Protein AF-H8KD84-F1 (afdb_monomer_lite)

Structure (mmCIF, N/CA/C/O backbone):
data_AF-H8KD84-F1
#
_entry.id   AF-H8KD84-F1
#
loop_
_atom_site.group_PDB
_atom_site.id
_atom_site.type_symbol
_atom_site.label_atom_id
_atom_site.label_alt_id
_atom_site.label_comp_id
_atom_site.label_asym_id
_atom_site.label_entity_id
_atom_site.label_seq_id
_atom_site.pdbx_PDB_ins_code
_atom_site.Cartn_x
_atom_site.Cartn_y
_atom_site.Cartn_z
_atom_site.occupancy
_atom_site.B_iso_or_equiv
_atom_site.auth_seq_id
_atom_site.auth_comp_id
_atom_site.auth_asym_id
_atom_site.auth_atom_id
_atom_site.pdbx_PDB_model_num
ATOM 1 N N . MET A 1 1 ? -3.090 9.994 -14.439 1.00 40.19 1 MET A N 1
ATOM 2 C CA . MET A 1 1 ? -2.134 10.244 -15.537 1.00 40.19 1 MET A CA 1
ATOM 3 C C . MET A 1 1 ? -1.588 8.904 -15.990 1.00 40.19 1 MET A C 1
ATOM 5 O O . MET A 1 1 ? -1.114 8.155 -15.148 1.00 40.19 1 MET A O 1
ATOM 9 N N . TYR A 1 2 ? -1.734 8.588 -17.273 1.00 46.72 2 TYR A N 1
ATOM 10 C CA . TYR A 1 2 ? -1.214 7.384 -17.920 1.00 46.72 2 TYR A CA 1
ATOM 11 C C . TYR A 1 2 ? -0.049 7.834 -18.808 1.00 46.72 2 TYR A C 1
ATOM 13 O O . TYR A 1 2 ? -0.251 8.701 -19.654 1.00 46.72 2 TYR A O 1
ATOM 21 N N . PHE A 1 3 ? 1.156 7.317 -18.566 1.00 54.91 3 PHE A N 1
ATOM 22 C CA . PHE A 1 3 ? 2.344 7.614 -19.369 1.00 54.91 3 PHE A CA 1
ATOM 23 C C . PHE A 1 3 ? 2.720 6.350 -20.147 1.00 54.91 3 PHE A C 1
ATOM 25 O O . PHE A 1 3 ? 3.447 5.510 -19.613 1.00 54.91 3 PHE A O 1
ATOM 32 N N . PRO A 1 4 ? 2.203 6.156 -21.371 1.00 53.34 4 PRO A N 1
ATOM 33 C CA . PRO A 1 4 ? 2.733 5.130 -22.246 1.00 53.34 4 PRO A CA 1
ATOM 34 C C . PRO A 1 4 ? 4.103 5.618 -22.714 1.00 53.34 4 PRO A C 1
ATOM 36 O O . PRO A 1 4 ? 4.211 6.521 -23.537 1.00 53.34 4 PRO A O 1
ATOM 39 N N . PHE A 1 5 ? 5.166 5.079 -22.127 1.00 67.94 5 PHE A N 1
ATOM 40 C CA . PHE A 1 5 ? 6.494 5.247 -22.697 1.00 67.94 5 PHE A CA 1
ATOM 41 C C . PHE A 1 5 ? 6.654 4.174 -23.776 1.00 67.94 5 PHE A C 1
ATOM 43 O O . PHE A 1 5 ? 6.577 2.985 -23.463 1.00 67.94 5 PHE A O 1
ATOM 50 N N . ASP A 1 6 ? 6.906 4.583 -25.022 1.00 66.62 6 ASP A N 1
ATOM 51 C CA . ASP A 1 6 ? 6.983 3.691 -26.197 1.00 66.62 6 ASP A CA 1
ATOM 52 C C . ASP A 1 6 ? 7.974 2.522 -26.034 1.00 66.62 6 ASP A C 1
ATOM 54 O O . ASP A 1 6 ? 7.849 1.484 -26.678 1.00 66.62 6 ASP A O 1
ATOM 58 N N . ASN A 1 7 ? 8.943 2.659 -25.125 1.00 77.44 7 ASN A N 1
ATOM 59 C CA . ASN A 1 7 ? 10.000 1.677 -24.887 1.00 77.44 7 ASN A CA 1
ATOM 60 C C . ASN A 1 7 ? 9.769 0.780 -23.657 1.00 77.44 7 ASN A C 1
ATOM 62 O O . ASN A 1 7 ? 10.674 0.036 -23.265 1.00 77.44 7 ASN A O 1
ATOM 66 N N . MET A 1 8 ? 8.598 0.837 -23.015 1.00 81.38 8 MET A N 1
ATOM 67 C CA . MET A 1 8 ? 8.297 -0.052 -21.892 1.00 81.38 8 MET A CA 1
ATOM 68 C C . MET A 1 8 ? 7.978 -1.473 -22.365 1.00 81.38 8 MET A C 1
ATOM 70 O O . MET A 1 8 ? 7.095 -1.705 -23.180 1.00 81.38 8 MET A O 1
ATOM 74 N N . LYS A 1 9 ? 8.687 -2.440 -21.787 1.00 85.06 9 LYS A N 1
ATOM 75 C CA . LYS A 1 9 ? 8.549 -3.885 -22.011 1.00 85.06 9 LYS A CA 1
ATOM 76 C C . LYS A 1 9 ? 8.107 -4.653 -20.760 1.00 85.06 9 LYS A C 1
ATOM 78 O O . LYS A 1 9 ? 7.862 -5.850 -20.847 1.00 85.06 9 LYS A O 1
ATOM 83 N N . ALA A 1 10 ? 8.041 -3.992 -19.604 1.00 87.19 10 ALA A N 1
ATOM 84 C CA . ALA A 1 10 ? 7.708 -4.587 -18.312 1.00 87.19 10 ALA A CA 1
ATOM 85 C C . ALA A 1 10 ? 6.615 -3.769 -17.591 1.00 87.19 10 ALA A C 1
ATOM 87 O O . ALA A 1 10 ? 6.441 -2.588 -17.882 1.00 87.19 10 ALA A O 1
ATOM 88 N N . PRO A 1 11 ? 5.868 -4.359 -16.645 1.00 86.50 11 PRO A N 1
ATOM 89 C CA . PRO A 1 11 ? 4.810 -3.651 -15.919 1.00 86.50 11 PRO A CA 1
ATOM 90 C C . PRO A 1 11 ? 5.321 -2.736 -14.796 1.00 86.50 11 PRO A C 1
ATOM 92 O O . PRO A 1 11 ? 4.580 -1.865 -14.343 1.00 86.50 11 PRO A O 1
ATOM 95 N N . LEU A 1 12 ? 6.569 -2.901 -14.350 1.00 88.00 12 LEU A N 1
ATOM 96 C CA . LEU A 1 12 ? 7.133 -2.184 -13.210 1.00 88.00 12 LEU A CA 1
ATOM 97 C C . LEU A 1 12 ? 8.534 -1.664 -13.522 1.00 88.00 12 LEU A C 1
ATOM 99 O O . LEU A 1 12 ? 9.389 -2.409 -13.999 1.00 88.00 12 LEU A O 1
ATOM 103 N N . TYR A 1 13 ? 8.779 -0.402 -13.184 1.00 87.12 13 TYR A N 1
ATOM 104 C CA . TYR A 1 13 ? 10.090 0.224 -13.292 1.00 87.12 13 TYR A CA 1
ATOM 105 C C . TYR A 1 13 ? 10.446 0.977 -12.024 1.00 87.12 13 TYR A C 1
ATOM 107 O O . TYR A 1 13 ? 9.602 1.632 -11.416 1.00 87.12 13 TYR A O 1
ATOM 115 N N . HIS A 1 14 ? 11.728 0.928 -11.677 1.00 89.06 14 HIS A N 1
ATOM 116 C CA . HIS A 1 14 ? 12.302 1.664 -10.563 1.00 89.06 14 HIS A CA 1
ATOM 117 C C . HIS A 1 14 ? 13.209 2.772 -11.093 1.00 89.06 14 HIS A C 1
ATOM 119 O O . HIS A 1 14 ? 14.198 2.514 -11.776 1.00 89.06 14 HIS A O 1
ATOM 125 N N . GLY A 1 15 ? 12.844 4.013 -10.801 1.00 86.00 15 GLY A N 1
ATOM 126 C CA . GLY A 1 15 ? 13.622 5.202 -11.097 1.00 86.00 15 GLY A CA 1
ATOM 127 C C . GLY A 1 15 ? 14.384 5.671 -9.865 1.00 86.00 15 GLY A C 1
ATOM 128 O O . GLY A 1 15 ? 13.821 5.777 -8.775 1.00 86.00 15 GLY A O 1
ATOM 129 N N . LYS A 1 16 ? 15.657 6.011 -10.056 1.00 86.12 16 LYS A N 1
ATOM 130 C CA . LYS A 1 16 ? 16.482 6.692 -9.056 1.00 86.12 16 LYS A CA 1
ATOM 131 C C . LYS A 1 16 ? 17.116 7.930 -9.667 1.00 86.12 16 LYS A C 1
ATOM 133 O O . LYS A 1 16 ? 17.435 7.948 -10.856 1.00 86.12 16 LYS A O 1
ATOM 138 N N . THR A 1 17 ? 17.328 8.947 -8.841 1.00 83.69 17 THR A N 1
ATOM 139 C CA . THR A 1 17 ? 18.073 10.140 -9.249 1.00 83.69 17 THR A CA 1
ATOM 140 C C . THR A 1 17 ? 19.558 9.794 -9.375 1.00 83.69 17 THR A C 1
ATOM 142 O O . THR A 1 17 ? 20.158 9.275 -8.436 1.00 83.69 17 THR A O 1
ATOM 145 N N . ILE A 1 18 ? 20.154 10.071 -10.539 1.00 80.75 18 ILE A 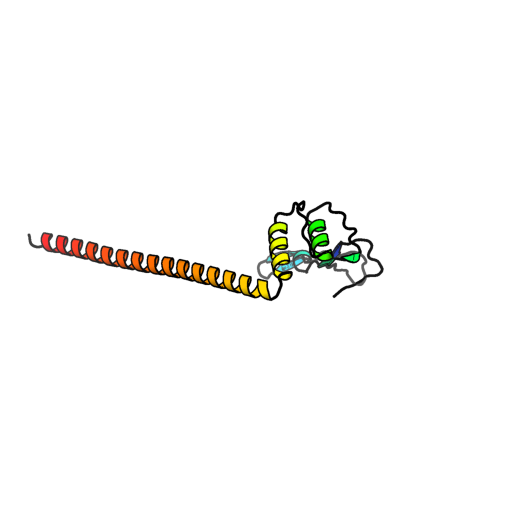N 1
ATOM 146 C CA . ILE A 1 18 ? 21.577 9.834 -10.814 1.00 80.75 18 ILE A CA 1
ATOM 147 C C . ILE A 1 18 ? 22.235 11.166 -11.161 1.00 80.75 18 ILE A C 1
ATOM 149 O O . ILE A 1 18 ? 21.806 11.842 -12.093 1.00 80.75 18 ILE A O 1
ATOM 153 N N . PHE A 1 19 ? 23.311 11.504 -10.455 1.00 79.06 19 PHE A N 1
ATOM 154 C CA . PHE A 1 19 ? 24.111 12.692 -10.735 1.00 79.06 19 PHE A CA 1
ATOM 155 C C . PHE A 1 19 ? 25.308 12.346 -11.619 1.00 79.06 19 PHE A C 1
ATOM 157 O O . PHE A 1 19 ? 25.997 11.349 -11.387 1.00 79.06 19 PHE A O 1
ATOM 164 N N . ARG A 1 20 ? 25.561 13.179 -12.629 1.00 80.06 20 ARG A N 1
ATOM 165 C CA . ARG A 1 20 ? 26.716 13.085 -13.529 1.00 80.06 20 ARG A CA 1
ATOM 166 C C . ARG A 1 20 ? 27.335 14.469 -13.680 1.00 80.06 20 ARG A C 1
ATOM 168 O O . ARG A 1 20 ? 26.610 15.458 -13.747 1.00 80.06 20 ARG A O 1
ATOM 175 N N . GLU A 1 21 ? 28.659 14.521 -13.723 1.00 79.25 21 GLU A N 1
ATOM 176 C CA . GLU A 1 21 ? 29.389 15.721 -14.134 1.00 79.25 21 GLU A CA 1
ATOM 177 C C . GLU A 1 21 ? 29.173 15.929 -15.642 1.00 79.25 21 GLU A C 1
ATOM 179 O O . GLU A 1 21 ? 29.119 14.949 -16.384 1.00 79.25 21 GLU A O 1
ATOM 184 N N . VAL A 1 22 ? 29.026 17.176 -16.097 1.00 79.69 22 VAL A N 1
ATOM 185 C CA . VAL A 1 22 ? 28.630 17.499 -17.486 1.00 79.69 22 VAL A CA 1
ATOM 186 C C . VAL A 1 22 ? 29.543 16.824 -18.520 1.00 79.69 22 VAL A C 1
ATOM 188 O O . VAL A 1 22 ? 29.055 16.278 -19.508 1.00 79.69 22 VAL A O 1
ATOM 191 N N . ASP A 1 23 ? 30.844 16.756 -18.233 1.00 77.31 23 ASP A N 1
ATOM 192 C CA . ASP A 1 23 ? 31.858 16.232 -19.153 1.00 77.31 23 ASP A CA 1
ATOM 193 C C . ASP A 1 23 ? 32.251 14.765 -18.888 1.00 77.31 23 ASP A C 1
ATOM 195 O O . ASP A 1 23 ? 33.107 14.209 -19.582 1.00 77.31 23 ASP A O 1
ATOM 199 N N . LYS A 1 24 ? 31.633 14.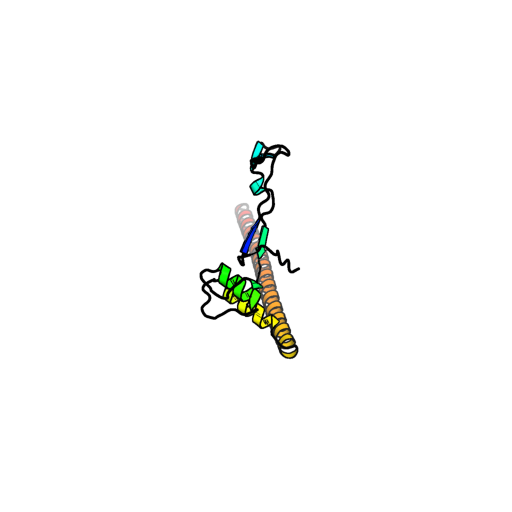088 -17.905 1.00 73.94 24 LYS A N 1
ATOM 200 C CA . LYS A 1 24 ? 31.917 12.675 -17.592 1.00 73.94 24 LYS A CA 1
ATOM 201 C C . LYS A 1 24 ? 30.670 11.803 -17.675 1.00 73.94 24 LYS A C 1
ATOM 203 O O . LYS A 1 24 ? 29.625 12.073 -17.097 1.00 73.94 24 LYS A O 1
ATOM 208 N N . LYS A 1 25 ? 30.819 10.641 -18.317 1.00 73.75 25 LYS A N 1
ATOM 209 C CA . LYS A 1 25 ? 29.733 9.654 -18.460 1.00 73.75 25 LYS A CA 1
ATOM 210 C C . LYS A 1 25 ? 29.423 8.861 -17.178 1.00 73.75 25 LYS A C 1
ATOM 212 O O . LYS A 1 25 ? 28.364 8.236 -17.098 1.00 73.75 25 LYS A O 1
ATOM 217 N N . HIS A 1 26 ? 30.316 8.863 -16.187 1.00 75.94 26 HIS A N 1
ATOM 218 C CA . HIS A 1 26 ? 30.187 8.025 -14.992 1.00 75.94 26 HIS A CA 1
ATOM 219 C C . HIS A 1 26 ? 29.345 8.701 -13.891 1.00 75.94 26 HIS A C 1
ATOM 221 O O . HIS A 1 26 ? 29.579 9.871 -13.589 1.00 75.94 26 HIS A O 1
ATOM 227 N N . PRO A 1 27 ? 28.388 7.982 -13.269 1.00 77.94 27 PRO A N 1
ATOM 228 C CA . PRO A 1 27 ? 27.657 8.463 -12.100 1.00 77.94 27 PRO A CA 1
ATOM 229 C C . PRO A 1 27 ? 28.585 8.832 -10.944 1.00 77.94 27 PRO A C 1
ATOM 231 O O . PRO A 1 27 ? 29.494 8.069 -10.616 1.00 77.94 27 PRO A O 1
ATOM 234 N N . MET A 1 28 ? 28.315 9.955 -10.284 1.00 71.81 28 MET A N 1
ATOM 235 C CA . MET A 1 28 ? 29.026 10.349 -9.070 1.00 71.81 28 MET A CA 1
ATOM 236 C C . MET A 1 28 ? 28.200 10.043 -7.825 1.00 71.81 28 MET A C 1
ATOM 238 O O . MET A 1 28 ? 26.984 10.244 -7.789 1.00 71.81 28 MET A O 1
ATOM 242 N N . LYS A 1 29 ? 28.889 9.571 -6.783 1.00 71.25 29 LYS A N 1
ATOM 243 C CA . LYS A 1 29 ? 28.336 9.496 -5.434 1.00 71.25 29 LYS A CA 1
ATOM 244 C C . LYS A 1 29 ? 28.623 10.814 -4.744 1.00 71.25 29 LYS A C 1
ATOM 246 O O . LYS A 1 29 ? 29.776 11.215 -4.626 1.00 71.25 29 LYS A O 1
ATOM 251 N N . PHE A 1 30 ? 27.566 11.462 -4.299 1.00 72.62 30 PHE A N 1
ATOM 252 C CA . PHE A 1 30 ? 27.665 12.649 -3.482 1.00 72.62 30 PHE A CA 1
ATOM 253 C C . PHE A 1 30 ? 27.142 12.314 -2.086 1.00 72.62 30 PHE A C 1
ATOM 255 O O . PHE A 1 30 ? 26.173 11.556 -1.951 1.00 72.62 30 PHE A O 1
ATOM 262 N N . SER A 1 31 ? 27.714 12.953 -1.070 1.00 74.81 31 SER A N 1
ATOM 263 C CA . SER A 1 31 ? 27.216 12.884 0.301 1.00 74.81 31 SER A CA 1
ATOM 264 C C . SER A 1 31 ? 26.999 14.302 0.846 1.00 74.81 31 SER A C 1
ATOM 266 O O . SER A 1 31 ? 27.796 15.202 0.591 1.00 74.81 31 SER A O 1
ATOM 268 N N . LEU A 1 32 ? 25.897 14.509 1.563 1.00 71.56 32 LEU A N 1
ATOM 269 C CA . LEU A 1 32 ? 25.550 15.743 2.266 1.00 71.56 32 LEU A CA 1
ATOM 270 C C . LEU A 1 32 ? 25.970 15.640 3.729 1.00 71.56 32 LEU A C 1
ATOM 272 O O . LEU A 1 32 ? 25.663 14.651 4.389 1.00 71.56 32 LEU A O 1
ATOM 276 N N . GLY A 1 33 ? 26.618 16.681 4.244 1.00 74.69 33 GLY A N 1
ATOM 277 C CA . GLY A 1 33 ? 26.864 16.857 5.672 1.00 74.69 33 GLY A CA 1
ATOM 278 C C . GLY A 1 33 ? 25.870 17.846 6.280 1.00 74.69 33 GLY A C 1
ATOM 279 O O . GLY A 1 33 ? 25.689 18.930 5.733 1.00 74.69 33 GLY A O 1
ATOM 280 N N . ASP A 1 34 ? 25.245 17.503 7.406 1.00 75.69 34 ASP A N 1
ATOM 281 C CA . ASP A 1 34 ? 24.536 18.484 8.245 1.00 75.69 34 ASP A CA 1
ATOM 282 C C . ASP A 1 34 ? 25.530 19.239 9.158 1.00 75.69 34 ASP A C 1
ATOM 284 O O . ASP A 1 34 ? 26.615 18.737 9.457 1.00 75.69 34 ASP A O 1
ATOM 288 N N . MET A 1 35 ? 25.141 20.409 9.679 1.00 71.38 35 MET A N 1
ATOM 289 C CA . MET A 1 35 ? 25.906 21.236 10.629 1.00 71.38 35 MET A CA 1
ATOM 290 C C . MET A 1 35 ? 26.310 20.484 11.911 1.00 71.38 35 MET A C 1
ATOM 292 O O . MET A 1 35 ? 27.201 20.918 12.634 1.00 71.38 35 MET A O 1
ATOM 296 N N . ARG A 1 36 ? 25.667 19.343 12.199 1.00 75.56 36 ARG A N 1
ATOM 297 C CA . ARG A 1 36 ? 25.982 18.436 13.317 1.00 75.56 36 ARG A CA 1
ATOM 298 C C . ARG A 1 36 ? 26.948 17.299 12.949 1.00 75.56 36 ARG A C 1
ATOM 300 O O . ARG A 1 36 ? 27.115 16.375 13.740 1.00 75.56 36 ARG A O 1
ATOM 307 N N . GLY A 1 37 ? 27.533 17.315 11.749 1.00 76.44 37 GLY A N 1
ATOM 308 C CA . GLY A 1 37 ? 28.527 16.334 11.298 1.00 76.44 37 GLY A CA 1
ATOM 309 C C . GLY A 1 37 ? 27.963 14.984 10.836 1.00 76.44 37 GLY A C 1
ATOM 310 O O . GLY A 1 37 ? 28.726 14.039 10.654 1.00 76.44 37 GLY A O 1
ATOM 311 N N . LYS A 1 38 ? 26.643 14.856 10.637 1.00 76.44 38 LYS A N 1
ATOM 312 C CA . LYS A 1 38 ? 26.053 13.647 10.037 1.00 76.44 38 LYS A CA 1
ATOM 313 C C . LYS A 1 38 ? 26.217 13.673 8.526 1.00 76.44 38 LYS A C 1
ATOM 315 O O . LYS A 1 38 ? 25.809 14.644 7.896 1.00 76.44 38 LYS A O 1
ATOM 320 N N . ILE A 1 39 ? 26.757 12.589 7.976 1.00 75.88 39 ILE A N 1
ATOM 321 C CA . ILE A 1 39 ? 26.924 12.389 6.538 1.00 75.88 39 ILE A CA 1
ATOM 322 C C . ILE A 1 39 ? 25.775 11.516 6.030 1.00 75.88 39 ILE A C 1
ATOM 324 O O . ILE A 1 39 ? 25.530 10.431 6.556 1.00 75.88 39 ILE A O 1
ATOM 328 N N . PHE A 1 40 ? 25.084 11.991 5.002 1.00 74.38 40 PHE A N 1
ATOM 329 C CA . PHE A 1 40 ? 24.032 11.277 4.295 1.00 74.38 40 PHE A CA 1
ATOM 330 C C . PHE A 1 40 ? 24.443 11.112 2.845 1.00 74.38 40 PHE A C 1
ATOM 332 O O . PHE A 1 40 ? 24.745 12.094 2.174 1.00 74.38 40 PHE A O 1
ATOM 339 N N . ASP A 1 41 ? 24.395 9.898 2.320 1.00 73.62 41 ASP A N 1
ATOM 340 C CA . ASP A 1 41 ? 24.509 9.735 0.878 1.00 73.62 41 ASP A CA 1
ATOM 341 C C . ASP A 1 41 ? 23.277 10.325 0.188 1.00 73.62 41 ASP A C 1
ATOM 343 O O . ASP A 1 41 ? 22.143 10.091 0.608 1.00 73.62 41 ASP A O 1
ATOM 347 N N . LEU A 1 42 ? 23.478 11.091 -0.886 1.00 69.69 42 LEU A N 1
ATOM 348 C CA . LEU A 1 42 ? 22.387 11.822 -1.540 1.00 69.69 42 LEU A CA 1
ATOM 349 C C . LEU A 1 42 ? 21.312 10.899 -2.134 1.00 69.69 42 LEU A C 1
ATOM 351 O O . LEU A 1 42 ? 20.164 11.321 -2.258 1.00 69.69 42 LEU A O 1
ATOM 355 N N . TYR A 1 43 ? 21.617 9.626 -2.409 1.00 67.81 43 TYR A N 1
ATOM 356 C CA . TYR A 1 43 ? 20.591 8.654 -2.807 1.00 67.81 43 TYR A CA 1
ATOM 357 C C . TYR A 1 43 ? 19.551 8.382 -1.703 1.00 67.81 43 TYR A C 1
ATOM 359 O O . TYR A 1 43 ? 18.448 7.961 -2.025 1.00 67.81 43 TYR A O 1
ATOM 367 N N . ASN A 1 44 ? 19.866 8.651 -0.430 1.00 70.19 44 ASN A N 1
ATOM 368 C CA . ASN A 1 44 ? 18.914 8.566 0.686 1.00 70.19 44 ASN A CA 1
ATOM 369 C C . ASN A 1 44 ? 18.085 9.845 0.874 1.00 70.19 44 ASN A C 1
ATOM 371 O O . ASN A 1 44 ? 17.137 9.851 1.655 1.00 70.19 44 ASN A O 1
ATOM 375 N N . VAL A 1 45 ? 18.474 10.941 0.219 1.00 78.00 45 VAL A N 1
ATOM 376 C CA . VAL A 1 45 ? 17.821 12.251 0.355 1.00 78.00 45 VAL A CA 1
ATOM 377 C C . VAL A 1 45 ? 16.859 12.500 -0.803 1.00 78.00 45 VAL A C 1
ATOM 379 O O . VAL A 1 45 ? 15.792 13.078 -0.608 1.00 78.00 45 VAL A O 1
ATOM 382 N N . PHE A 1 46 ? 17.214 12.058 -2.009 1.00 81.88 46 PHE A N 1
ATOM 383 C CA . PHE A 1 46 ? 16.355 12.217 -3.176 1.00 81.88 46 PHE A CA 1
ATOM 384 C C . PHE A 1 46 ? 15.287 11.127 -3.275 1.00 81.88 46 PHE A C 1
ATOM 386 O O . PHE A 1 46 ? 15.528 9.984 -2.890 1.00 81.88 46 PHE A O 1
ATOM 393 N N . PRO A 1 47 ? 14.111 11.458 -3.836 1.00 85.19 47 PRO A N 1
ATOM 394 C CA . PRO A 1 47 ? 13.043 10.491 -4.023 1.00 85.19 47 PRO A CA 1
ATOM 395 C C . PRO A 1 47 ? 13.454 9.371 -4.987 1.00 85.19 47 PRO A C 1
ATOM 397 O O . PRO A 1 47 ? 14.127 9.598 -5.999 1.00 85.19 47 PRO A O 1
ATOM 400 N N . GLU A 1 48 ? 12.973 8.168 -4.684 1.00 87.38 48 GLU A N 1
ATOM 401 C CA . GLU A 1 48 ? 12.919 7.047 -5.615 1.00 87.38 48 GLU A CA 1
ATOM 402 C C . GLU A 1 48 ? 11.503 6.938 -6.186 1.00 87.38 48 GLU A C 1
ATOM 404 O O . GLU A 1 48 ? 10.512 7.153 -5.485 1.00 87.38 48 GLU A O 1
ATOM 409 N N . TYR A 1 49 ? 11.406 6.606 -7.469 1.00 86.50 49 TYR A N 1
ATOM 410 C CA . TYR A 1 49 ? 10.142 6.558 -8.193 1.00 86.50 49 TYR A CA 1
ATOM 411 C C . TYR A 1 49 ? 9.833 5.129 -8.611 1.00 86.50 49 TYR A C 1
ATOM 413 O O . TYR A 1 49 ? 10.702 4.424 -9.116 1.00 86.50 49 TYR A O 1
ATOM 421 N N . VAL A 1 50 ? 8.579 4.716 -8.469 1.00 86.50 50 VAL A N 1
ATOM 422 C CA . VAL A 1 50 ? 8.082 3.474 -9.063 1.00 86.50 50 VAL A CA 1
ATOM 423 C C . VAL A 1 50 ? 7.083 3.845 -10.147 1.00 86.50 50 VAL A C 1
ATOM 425 O O . VAL A 1 50 ? 6.088 4.516 -9.876 1.00 86.50 50 VAL A O 1
ATOM 428 N N . VAL A 1 51 ? 7.361 3.432 -11.381 1.00 86.38 51 VAL A N 1
ATOM 429 C CA . VAL A 1 51 ? 6.464 3.634 -12.522 1.00 86.38 51 VAL A CA 1
ATOM 430 C C . VAL A 1 51 ? 5.766 2.314 -12.806 1.00 86.38 51 VAL A C 1
ATOM 432 O O . VAL A 1 51 ? 6.419 1.301 -13.062 1.00 86.38 51 VAL A O 1
ATOM 435 N N . ILE A 1 52 ? 4.436 2.337 -12.760 1.00 86.62 52 ILE A N 1
ATOM 436 C CA . ILE A 1 52 ? 3.591 1.166 -12.985 1.00 86.62 52 ILE A CA 1
ATOM 437 C C . ILE A 1 52 ? 2.873 1.325 -14.323 1.00 86.62 52 ILE A C 1
ATOM 439 O O . ILE A 1 52 ? 2.118 2.277 -14.520 1.00 86.62 52 ILE A O 1
ATOM 443 N N . SER A 1 53 ? 3.075 0.363 -15.221 1.00 87.50 53 SER A N 1
ATOM 444 C CA . SER A 1 53 ? 2.310 0.224 -16.458 1.00 87.50 53 SER A CA 1
ATOM 445 C C . SER A 1 53 ? 1.335 -0.940 -16.332 1.00 87.50 53 SER A C 1
ATOM 447 O O . SER A 1 53 ? 1.658 -2.096 -16.601 1.00 87.50 53 SER A O 1
ATOM 449 N N . VAL A 1 54 ? 0.113 -0.611 -15.920 1.00 84.94 54 VAL A N 1
ATOM 450 C CA . VAL A 1 54 ? -0.981 -1.575 -15.736 1.00 84.94 54 VAL A CA 1
ATOM 451 C C . VAL A 1 54 ? -1.294 -2.366 -17.020 1.00 84.94 54 VAL A C 1
ATOM 453 O O . VAL A 1 54 ? -1.475 -3.578 -16.921 1.00 84.94 54 VAL A O 1
ATOM 456 N N . PRO A 1 55 ? -1.309 -1.770 -18.233 1.00 87.38 55 PRO A N 1
ATOM 457 C CA . PRO A 1 55 ? -1.600 -2.530 -19.453 1.00 87.38 55 PRO A CA 1
ATOM 458 C C . PRO A 1 55 ? -0.546 -3.580 -19.817 1.00 87.38 55 PRO A C 1
ATOM 460 O O . PRO A 1 55 ? -0.881 -4.559 -20.475 1.00 87.38 55 PRO A O 1
ATOM 463 N N . LEU A 1 56 ? 0.709 -3.404 -19.388 1.00 87.94 56 LEU A N 1
ATOM 464 C CA . LEU A 1 56 ? 1.786 -4.373 -19.634 1.00 87.94 56 LEU A CA 1
ATOM 465 C C . LEU A 1 56 ? 1.778 -5.543 -18.642 1.00 87.94 56 LEU A C 1
ATOM 467 O O . LEU A 1 56 ? 2.541 -6.494 -18.806 1.00 87.94 56 LEU A O 1
ATOM 471 N N . PHE A 1 57 ? 0.933 -5.491 -17.611 1.00 90.62 57 PHE A N 1
ATOM 472 C CA . PHE A 1 57 ? 0.762 -6.600 -16.684 1.00 90.62 57 PHE A CA 1
ATOM 473 C C . PHE A 1 57 ? -0.066 -7.711 -17.340 1.00 90.62 57 PHE A C 1
ATOM 475 O O . PHE A 1 57 ? -1.194 -7.487 -17.787 1.00 90.62 57 PHE A O 1
ATOM 482 N N . ASN A 1 58 ? 0.491 -8.919 -17.382 1.00 91.44 58 ASN A N 1
ATOM 483 C CA . ASN A 1 58 ? -0.051 -10.074 -18.102 1.00 91.44 58 ASN A CA 1
ATOM 484 C C . ASN A 1 58 ? -0.912 -11.008 -17.232 1.00 91.44 58 ASN A C 1
ATOM 486 O O . ASN A 1 58 ? -1.133 -12.154 -17.612 1.00 91.44 58 ASN A O 1
ATOM 490 N N . ASP A 1 59 ? -1.371 -10.539 -16.070 1.00 93.00 59 ASP A N 1
ATOM 491 C CA . ASP A 1 59 ? -2.240 -11.280 -15.143 1.00 93.00 59 ASP A CA 1
ATOM 492 C C . ASP A 1 59 ? -1.618 -12.547 -14.525 1.00 93.00 59 ASP A C 1
ATOM 494 O O . ASP A 1 59 ? -2.319 -13.349 -13.903 1.00 93.00 59 ASP A O 1
ATOM 498 N N . VAL A 1 60 ? -0.295 -12.711 -14.635 1.00 91.88 60 VAL A N 1
ATOM 499 C CA . VAL A 1 60 ? 0.457 -13.776 -13.963 1.00 91.88 60 VAL A CA 1
ATOM 500 C C . VAL A 1 60 ? 0.885 -13.290 -12.581 1.00 91.88 60 VAL A C 1
ATOM 502 O O . VAL A 1 60 ? 1.615 -12.312 -12.473 1.00 91.88 60 VAL A O 1
ATOM 505 N N . ILE A 1 61 ? 0.458 -13.997 -11.533 1.00 91.06 61 ILE A N 1
ATOM 506 C CA . ILE A 1 61 ? 0.736 -13.641 -10.136 1.00 91.06 61 ILE A CA 1
ATOM 507 C C . ILE A 1 61 ? 1.820 -14.561 -9.583 1.00 91.06 61 ILE A C 1
ATOM 509 O O . ILE A 1 61 ? 1.616 -15.774 -9.496 1.00 91.06 61 ILE A O 1
ATOM 513 N N . ARG A 1 62 ? 2.974 -13.996 -9.224 1.00 90.31 62 ARG A N 1
ATOM 514 C CA . ARG A 1 62 ? 4.116 -14.741 -8.669 1.00 90.31 62 ARG A CA 1
ATOM 515 C C . ARG A 1 62 ? 4.428 -14.320 -7.244 1.00 90.31 62 ARG A C 1
ATOM 517 O O . ARG A 1 62 ? 4.784 -15.169 -6.428 1.00 90.31 62 ARG A O 1
ATOM 524 N N . ASP A 1 63 ? 4.276 -13.036 -6.954 1.00 90.00 63 ASP A N 1
ATOM 525 C CA . ASP A 1 63 ? 4.546 -12.449 -5.649 1.00 90.00 63 ASP A CA 1
ATOM 526 C C . ASP A 1 63 ? 3.431 -11.491 -5.197 1.00 90.00 63 ASP A C 1
ATOM 528 O O . ASP A 1 63 ? 2.419 -11.301 -5.874 1.00 90.00 63 ASP A O 1
ATOM 532 N N . GLU A 1 64 ? 3.604 -10.896 -4.013 1.00 90.44 64 GLU A N 1
ATOM 533 C CA . GLU A 1 64 ? 2.635 -9.941 -3.467 1.00 90.44 64 GLU A CA 1
ATOM 534 C C . GLU A 1 64 ? 2.503 -8.671 -4.318 1.00 90.44 64 GLU A C 1
ATOM 536 O O . GLU A 1 64 ? 1.446 -8.043 -4.317 1.00 90.44 64 GLU A O 1
ATOM 541 N N . LEU A 1 65 ? 3.552 -8.260 -5.034 1.00 89.31 65 LEU A N 1
ATOM 542 C CA . LEU A 1 65 ? 3.508 -7.057 -5.857 1.00 89.31 65 LEU A CA 1
ATOM 543 C C . LEU A 1 65 ? 2.636 -7.274 -7.095 1.00 89.31 65 LEU A C 1
ATOM 545 O O . LEU A 1 65 ? 1.854 -6.390 -7.450 1.00 89.31 65 LEU A O 1
ATOM 549 N N . ASP A 1 66 ? 2.696 -8.464 -7.692 1.00 90.94 66 ASP A N 1
ATOM 550 C CA . ASP A 1 66 ? 1.795 -8.859 -8.775 1.00 90.94 66 ASP A CA 1
ATOM 551 C C . ASP A 1 66 ? 0.327 -8.888 -8.322 1.00 90.94 66 ASP A C 1
ATOM 553 O O . ASP A 1 66 ? -0.565 -8.518 -9.088 1.00 90.94 66 ASP A O 1
ATOM 557 N N . GLU A 1 67 ? 0.051 -9.267 -7.067 1.00 92.88 67 GLU A N 1
ATOM 558 C CA . GLU A 1 67 ? -1.303 -9.176 -6.501 1.00 92.88 67 GLU A CA 1
ATOM 559 C C . GLU A 1 67 ? -1.794 -7.722 -6.497 1.00 92.88 67 GLU A C 1
ATOM 561 O O . GLU A 1 67 ? -2.920 -7.447 -6.913 1.00 92.88 67 GLU A O 1
ATOM 566 N N . TRP A 1 68 ? -0.947 -6.764 -6.100 1.00 91.25 68 TRP A N 1
ATOM 567 C CA . TRP A 1 68 ? -1.287 -5.338 -6.170 1.00 91.25 68 TRP A CA 1
ATOM 568 C C . TRP A 1 68 ? -1.526 -4.866 -7.606 1.00 91.25 68 TRP A C 1
ATOM 570 O O . TRP A 1 68 ? -2.489 -4.135 -7.845 1.00 91.25 68 TRP A O 1
ATOM 580 N N . LEU A 1 69 ? -0.701 -5.295 -8.566 1.00 91.44 69 LEU A N 1
ATOM 581 C CA . LEU A 1 69 ? -0.900 -4.974 -9.984 1.00 91.44 69 LEU A CA 1
ATOM 582 C C . LEU A 1 69 ? -2.232 -5.524 -10.505 1.00 91.44 69 LEU A C 1
ATOM 584 O O . LEU A 1 69 ? -2.962 -4.804 -11.192 1.00 91.44 69 LEU A O 1
ATOM 588 N N . TYR A 1 70 ? -2.591 -6.751 -10.118 1.00 93.62 70 TYR A N 1
ATOM 589 C CA . TYR A 1 70 ? -3.882 -7.347 -10.450 1.00 93.62 70 TYR A CA 1
ATOM 590 C C . TYR A 1 70 ? -5.041 -6.519 -9.889 1.00 93.62 70 TYR A C 1
ATOM 592 O O . TYR A 1 70 ? -5.976 -6.198 -10.625 1.00 93.62 70 TYR A O 1
ATOM 600 N N . VAL A 1 71 ? -4.973 -6.115 -8.614 1.00 92.88 71 VAL A N 1
ATOM 601 C CA . VAL A 1 71 ? -6.014 -5.269 -8.009 1.00 92.88 71 VAL A CA 1
ATOM 602 C C . VAL A 1 71 ? -6.154 -3.951 -8.758 1.00 92.88 71 VAL A C 1
ATOM 604 O O . VAL A 1 71 ? -7.273 -3.526 -9.029 1.00 92.88 71 VAL A O 1
ATOM 607 N N . VAL A 1 72 ? -5.044 -3.290 -9.091 1.00 90.81 72 VAL A N 1
ATOM 608 C CA . VAL A 1 72 ? -5.085 -2.007 -9.807 1.00 90.81 72 VAL A CA 1
ATOM 609 C C . VAL A 1 72 ? -5.706 -2.177 -11.196 1.00 90.81 72 VAL A C 1
ATOM 611 O O . VAL A 1 72 ? -6.464 -1.311 -11.628 1.00 90.81 72 VAL A O 1
ATOM 614 N N . LYS A 1 73 ? -5.428 -3.292 -11.880 1.00 91.88 73 LYS A N 1
ATOM 615 C CA . LYS A 1 73 ? -5.967 -3.577 -13.215 1.00 91.88 73 LYS A CA 1
ATOM 616 C C . LYS A 1 73 ? -7.455 -3.923 -13.200 1.00 91.88 73 LYS A C 1
ATOM 618 O O . LYS A 1 73 ? -8.207 -3.397 -14.014 1.00 91.88 73 LYS A O 1
ATOM 623 N N . HIS A 1 74 ? -7.879 -4.787 -12.280 1.00 93.00 74 HIS A N 1
ATOM 624 C CA . HIS A 1 74 ? -9.215 -5.400 -12.302 1.00 93.00 74 HIS A CA 1
ATOM 625 C C . HIS A 1 74 ? -10.173 -4.845 -11.249 1.00 93.00 74 HIS A C 1
ATOM 627 O O . HIS A 1 74 ? -11.363 -5.147 -11.270 1.00 93.00 74 HIS A O 1
ATOM 633 N N . SER A 1 75 ? -9.682 -4.026 -10.314 1.00 91.31 75 SER A N 1
ATOM 634 C CA . SER A 1 75 ? -10.450 -3.566 -9.148 1.00 91.31 75 SER A CA 1
ATOM 635 C C . SER A 1 75 ? -11.088 -4.730 -8.373 1.00 91.31 75 SER A C 1
ATOM 637 O O . SER A 1 75 ? -12.233 -4.658 -7.910 1.00 91.31 75 SER A O 1
ATOM 639 N N . GLU A 1 76 ? -10.347 -5.830 -8.248 1.00 92.50 76 GLU A N 1
ATOM 640 C CA . GLU A 1 76 ? -10.784 -7.082 -7.634 1.00 92.50 76 GLU A CA 1
ATOM 641 C C . GLU A 1 76 ? -9.637 -7.718 -6.844 1.00 92.50 76 GLU A C 1
ATOM 643 O O . GLU A 1 76 ? -8.481 -7.664 -7.253 1.00 92.50 76 GLU A O 1
ATOM 648 N N . VAL A 1 77 ? -9.978 -8.349 -5.719 1.00 93.12 77 VAL A N 1
ATOM 649 C CA . VAL A 1 77 ? -9.072 -9.186 -4.929 1.00 93.12 77 VAL A CA 1
ATOM 650 C C . VAL A 1 77 ? -9.537 -10.633 -5.042 1.00 93.12 77 VAL A C 1
ATOM 652 O O . VAL A 1 77 ? -10.671 -10.935 -4.664 1.00 93.12 77 VAL A O 1
ATOM 655 N N . LYS A 1 78 ? -8.671 -11.536 -5.515 1.00 91.69 78 LYS A N 1
ATOM 656 C CA . LYS A 1 78 ? -9.000 -12.966 -5.544 1.00 91.69 78 LYS A CA 1
ATOM 657 C C . LYS A 1 78 ? -8.847 -13.601 -4.159 1.00 91.69 78 LYS A C 1
ATOM 659 O O . LYS A 1 78 ? -8.134 -13.099 -3.291 1.00 91.69 78 LYS A O 1
ATOM 664 N N . LYS A 1 79 ? -9.530 -14.729 -3.943 1.00 86.69 79 LYS A N 1
ATOM 665 C CA . LYS A 1 79 ? -9.548 -15.441 -2.649 1.00 86.69 79 LYS A CA 1
ATOM 666 C C . LYS A 1 79 ? -8.212 -16.100 -2.294 1.00 86.69 79 LYS A C 1
ATOM 668 O O . LYS A 1 79 ? -7.955 -16.336 -1.119 1.00 86.69 79 LYS A O 1
ATOM 673 N N . ASP A 1 80 ? -7.409 -16.418 -3.301 1.00 88.94 80 ASP A N 1
ATOM 674 C CA . ASP A 1 80 ? -6.120 -17.107 -3.224 1.00 88.94 80 ASP A CA 1
ATOM 675 C C . ASP A 1 80 ? -4.926 -16.160 -3.023 1.00 88.94 80 ASP A C 1
ATOM 677 O O . ASP A 1 80 ? -3.794 -16.630 -2.904 1.00 88.94 80 ASP A O 1
ATOM 681 N N . PHE A 1 81 ? -5.167 -14.847 -2.937 1.00 92.75 81 PHE A N 1
ATOM 682 C CA . PHE A 1 81 ? -4.118 -13.870 -2.654 1.00 92.75 81 PHE A CA 1
ATOM 683 C C . PHE A 1 81 ? -3.513 -14.112 -1.271 1.00 92.75 81 PHE A C 1
ATOM 685 O O . PHE A 1 81 ? -4.220 -14.278 -0.270 1.00 92.75 81 PHE A O 1
ATOM 692 N N . LYS A 1 82 ? -2.184 -14.130 -1.224 1.00 87.44 82 LYS A N 1
ATOM 693 C CA . LYS A 1 82 ? -1.386 -14.449 -0.042 1.00 87.44 82 LYS A CA 1
ATOM 694 C C . LYS A 1 82 ? -1.101 -13.215 0.799 1.00 87.44 82 LYS A C 1
ATOM 696 O O . LYS A 1 82 ? -0.939 -13.358 2.012 1.00 87.44 82 LYS A O 1
ATOM 701 N N . SER A 1 83 ? -1.060 -12.021 0.198 1.00 87.88 83 SER A N 1
ATOM 702 C CA . SER A 1 83 ? -0.681 -10.818 0.932 1.00 87.88 83 SER A CA 1
ATOM 703 C C . SER A 1 83 ? -1.685 -10.523 2.061 1.00 87.88 83 SER A C 1
ATOM 705 O O . SER A 1 83 ? -2.902 -10.442 1.830 1.00 87.88 83 SER A O 1
ATOM 707 N N . PRO A 1 84 ? -1.219 -10.302 3.306 1.00 87.62 84 PRO A N 1
ATOM 708 C CA . PRO A 1 84 ? -2.097 -10.103 4.464 1.00 87.62 84 PRO A CA 1
ATOM 709 C C . PRO A 1 84 ? -2.971 -8.846 4.334 1.00 87.62 84 PRO A C 1
ATOM 711 O O . PRO A 1 84 ? -4.026 -8.735 4.969 1.00 87.62 84 PRO A O 1
ATOM 714 N N . TYR A 1 85 ? -2.562 -7.903 3.485 1.00 88.56 85 TYR A N 1
ATOM 715 C CA . TYR A 1 85 ? -3.259 -6.643 3.251 1.00 88.56 85 TYR A CA 1
ATOM 716 C C . TYR A 1 85 ? -4.482 -6.788 2.340 1.00 88.56 85 TYR A C 1
ATOM 718 O O . TYR A 1 85 ? -5.410 -5.978 2.435 1.00 88.56 85 TYR A O 1
ATOM 726 N N . MET A 1 86 ? -4.545 -7.839 1.518 1.00 90.88 86 MET A N 1
ATOM 727 C CA . MET A 1 86 ? -5.581 -8.001 0.493 1.00 90.88 86 MET A CA 1
ATOM 728 C C . MET A 1 86 ? -6.983 -8.155 1.082 1.00 90.88 86 MET A C 1
ATOM 730 O O . MET A 1 86 ? -7.948 -7.634 0.526 1.00 90.88 86 MET A O 1
ATOM 734 N N . LYS A 1 87 ? -7.108 -8.708 2.295 1.00 89.25 87 LYS A N 1
ATOM 735 C CA . LYS A 1 87 ? -8.386 -8.740 3.033 1.00 89.25 87 LYS A CA 1
ATOM 736 C C . LYS A 1 87 ? -8.940 -7.341 3.316 1.00 89.25 87 LYS A C 1
ATOM 738 O O . LYS A 1 87 ? -10.150 -7.126 3.274 1.00 89.25 87 LYS A O 1
ATOM 743 N N . LYS A 1 88 ? -8.069 -6.376 3.628 1.00 90.06 88 LYS A N 1
ATOM 744 C CA . LYS A 1 88 ? -8.469 -4.983 3.882 1.00 90.06 88 LYS A CA 1
ATOM 745 C C . LYS A 1 88 ? -8.819 -4.269 2.579 1.00 90.06 88 LYS A C 1
ATOM 747 O O . LYS A 1 88 ? -9.752 -3.469 2.565 1.00 90.06 88 LYS A O 1
ATOM 752 N N . VAL A 1 89 ? -8.085 -4.565 1.509 1.00 93.06 89 VAL A N 1
ATOM 753 C CA . VAL A 1 89 ? -8.339 -4.024 0.170 1.00 93.06 89 VAL A CA 1
ATOM 754 C C . VAL A 1 89 ? -9.685 -4.511 -0.362 1.00 93.06 89 VAL A C 1
ATOM 756 O O . VAL A 1 89 ? -10.487 -3.677 -0.765 1.00 93.06 89 VAL A O 1
ATOM 759 N N . ALA A 1 90 ? -9.983 -5.809 -0.250 1.00 91.06 90 ALA A N 1
ATOM 760 C CA . ALA A 1 90 ? -11.267 -6.395 -0.639 1.00 91.06 90 ALA A CA 1
ATOM 761 C C . ALA A 1 90 ? -12.445 -5.665 0.022 1.00 91.06 90 ALA A C 1
ATOM 763 O O . ALA A 1 90 ? -13.300 -5.125 -0.668 1.00 91.06 90 ALA A O 1
ATOM 764 N N . ARG A 1 91 ? -12.408 -5.494 1.353 1.00 88.12 91 ARG A N 1
ATOM 765 C CA . ARG A 1 91 ? -13.449 -4.748 2.087 1.00 88.12 91 ARG A CA 1
ATOM 766 C C . ARG A 1 91 ? -13.619 -3.313 1.590 1.00 88.12 91 ARG A C 1
ATOM 768 O O . ARG A 1 91 ? -14.729 -2.797 1.560 1.00 88.12 91 ARG A O 1
ATOM 775 N N . ARG A 1 92 ? -12.518 -2.635 1.245 1.00 89.50 92 ARG A N 1
ATOM 776 C CA . ARG A 1 92 ? -12.578 -1.271 0.701 1.00 89.50 92 ARG A CA 1
ATOM 777 C C . ARG A 1 92 ? -13.180 -1.252 -0.700 1.00 89.50 92 ARG A C 1
ATOM 779 O O . ARG A 1 92 ? -13.970 -0.359 -0.977 1.00 89.50 92 ARG A O 1
ATOM 786 N N . LEU A 1 93 ? -12.835 -2.217 -1.549 1.00 89.62 93 LEU A N 1
ATOM 787 C CA . LEU A 1 93 ? -13.433 -2.362 -2.875 1.00 89.62 93 LEU A CA 1
ATOM 788 C C . LEU A 1 93 ? -14.931 -2.645 -2.781 1.00 89.62 93 LEU A C 1
ATOM 790 O O . LEU A 1 93 ? -15.691 -2.024 -3.513 1.00 89.62 93 LEU A O 1
ATOM 794 N N . ASP A 1 94 ? -15.356 -3.498 -1.850 1.00 87.81 94 ASP A N 1
ATOM 795 C CA . ASP A 1 94 ? -16.775 -3.784 -1.626 1.00 87.81 94 ASP A CA 1
ATOM 796 C C . ASP A 1 94 ? -17.537 -2.499 -1.290 1.00 87.81 94 ASP A C 1
ATOM 798 O 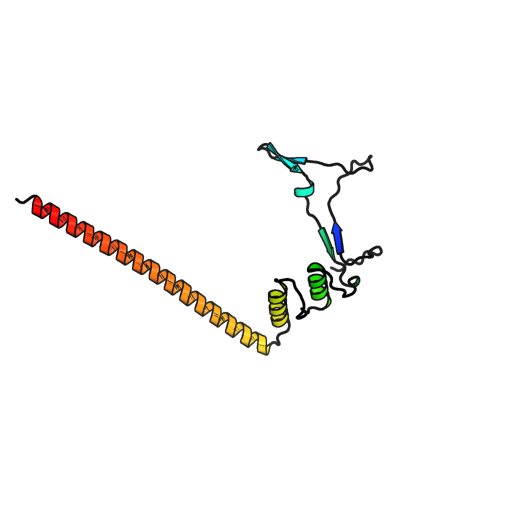O . ASP A 1 94 ? -18.547 -2.205 -1.920 1.00 87.81 94 ASP A O 1
ATOM 802 N N . ILE A 1 95 ? -16.999 -1.670 -0.384 1.00 84.44 95 ILE A N 1
ATOM 803 C CA . ILE A 1 95 ? -17.574 -0.358 -0.036 1.00 84.44 95 ILE A CA 1
ATOM 804 C C . ILE A 1 95 ? -17.657 0.572 -1.254 1.00 84.44 95 ILE A C 1
ATOM 806 O O . ILE A 1 95 ? -18.607 1.338 -1.365 1.00 84.44 95 ILE A O 1
ATOM 810 N N . LEU A 1 96 ? -16.678 0.543 -2.159 1.00 84.56 96 LEU A N 1
ATOM 811 C CA . LEU A 1 96 ? -16.712 1.366 -3.374 1.00 84.56 96 LEU A CA 1
ATOM 812 C C . LEU A 1 96 ? -17.749 0.873 -4.392 1.00 84.56 96 LEU A C 1
ATOM 814 O O . LEU A 1 96 ? -18.209 1.665 -5.210 1.00 84.56 96 LEU A O 1
ATOM 818 N N . LYS A 1 97 ? -18.113 -0.413 -4.342 1.00 85.44 97 LYS A N 1
ATOM 819 C CA . LYS A 1 97 ? -19.066 -1.057 -5.255 1.00 85.44 97 LYS A CA 1
ATOM 820 C C . LYS A 1 97 ? -20.515 -1.035 -4.751 1.00 85.44 97 LYS A C 1
ATOM 822 O O . LYS A 1 97 ? -21.400 -1.448 -5.497 1.00 85.44 97 LYS A O 1
ATOM 827 N N . ILE A 1 98 ? -20.779 -0.571 -3.525 1.00 87.00 98 ILE A N 1
ATOM 828 C CA . ILE A 1 98 ? -22.143 -0.551 -2.972 1.00 87.00 98 ILE A CA 1
ATOM 829 C C . ILE A 1 98 ? -23.061 0.408 -3.733 1.00 87.00 98 ILE A C 1
ATOM 831 O O . ILE A 1 98 ? -22.660 1.483 -4.185 1.00 87.00 98 ILE A O 1
ATOM 835 N N . THR A 1 99 ? -24.338 0.047 -3.807 1.00 90.75 99 THR A N 1
ATOM 836 C CA . THR A 1 99 ? -25.378 0.900 -4.385 1.00 90.75 99 THR A CA 1
ATOM 837 C C . THR A 1 99 ? -25.700 2.096 -3.475 1.00 90.75 99 THR A C 1
ATOM 839 O O . THR A 1 99 ? -25.453 2.047 -2.266 1.00 90.75 99 THR A O 1
ATOM 842 N N . PRO A 1 100 ? -26.342 3.166 -3.988 1.00 87.50 100 PRO A N 1
ATOM 843 C CA . PRO A 1 100 ? -26.760 4.298 -3.155 1.00 87.50 100 PRO A CA 1
ATOM 844 C C . PRO A 1 100 ? -27.650 3.899 -1.964 1.00 87.50 100 PRO A C 1
ATOM 846 O O . PRO A 1 100 ? -27.529 4.469 -0.881 1.00 87.50 100 PRO A O 1
ATOM 849 N N . LYS A 1 101 ? -28.515 2.885 -2.132 1.00 89.44 101 LYS A N 1
ATOM 850 C CA . LYS A 1 101 ? -29.371 2.365 -1.051 1.00 89.44 101 LYS A CA 1
ATOM 851 C C . LYS A 1 101 ? -28.543 1.703 0.053 1.00 89.44 101 LYS A C 1
ATOM 853 O O . LYS A 1 101 ? -28.732 1.999 1.231 1.00 89.44 101 LYS A O 1
ATOM 858 N N . GLU A 1 102 ? -27.595 0.853 -0.323 1.00 86.44 102 GLU A N 1
ATOM 859 C CA . GLU A 1 102 ? -26.684 0.190 0.617 1.00 86.44 102 GLU A CA 1
ATOM 860 C C . GLU A 1 102 ? -25.728 1.185 1.281 1.00 86.44 102 GLU A C 1
ATOM 862 O O . GLU A 1 102 ? -25.407 1.039 2.459 1.00 86.44 102 GLU A O 1
ATOM 867 N N . GLN A 1 103 ? -25.336 2.251 0.578 1.00 86.62 103 GLN A N 1
ATOM 868 C CA . GLN A 1 103 ? -24.508 3.317 1.135 1.00 86.62 103 GLN A CA 1
ATOM 869 C C . GLN A 1 103 ? -25.188 4.025 2.314 1.00 86.62 103 GLN A C 1
ATOM 871 O O . GLN A 1 103 ? -24.515 4.353 3.293 1.00 86.62 103 GLN A O 1
ATOM 876 N N . ILE A 1 104 ? -26.506 4.244 2.254 1.00 86.88 104 ILE A N 1
ATOM 877 C CA . ILE A 1 104 ? -27.274 4.839 3.360 1.00 86.88 104 ILE A CA 1
ATOM 878 C C . ILE A 1 104 ? -27.235 3.919 4.585 1.00 86.88 104 ILE A C 1
ATOM 880 O O . ILE A 1 104 ? -26.925 4.376 5.687 1.00 86.88 104 ILE A O 1
ATOM 884 N N . ILE A 1 105 ? -27.484 2.622 4.387 1.00 89.50 105 ILE A N 1
ATOM 885 C CA . ILE A 1 105 ? -27.454 1.612 5.455 1.00 89.50 105 ILE A CA 1
ATOM 886 C C . ILE A 1 105 ? -26.050 1.527 6.066 1.00 89.50 105 ILE A C 1
ATOM 888 O O . ILE A 1 105 ? -25.899 1.576 7.286 1.00 89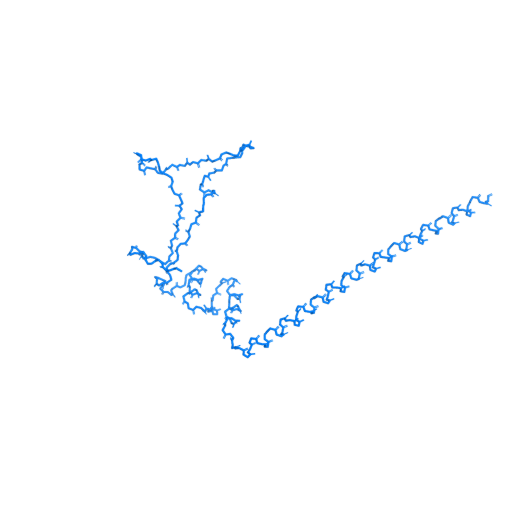.50 105 ILE A O 1
ATOM 892 N N . TYR A 1 106 ? -25.014 1.480 5.227 1.00 86.56 106 TYR A N 1
ATOM 893 C CA . TYR A 1 106 ? -23.621 1.442 5.662 1.00 86.56 106 TYR A CA 1
ATOM 894 C C . TYR A 1 106 ? -23.236 2.689 6.472 1.00 86.56 106 TYR A C 1
ATOM 896 O O . TYR A 1 106 ? -22.644 2.569 7.543 1.00 86.56 106 TYR A O 1
ATOM 904 N N . ARG A 1 107 ? -23.616 3.893 6.021 1.00 85.00 107 ARG A N 1
ATOM 905 C CA . ARG A 1 107 ? -23.382 5.142 6.770 1.00 85.00 107 ARG A CA 1
ATOM 906 C C . ARG A 1 107 ? -24.111 5.147 8.111 1.00 85.00 107 ARG A C 1
ATOM 908 O O . ARG A 1 107 ? -23.526 5.560 9.108 1.00 85.00 107 ARG A O 1
ATOM 915 N N . ALA A 1 108 ? -25.356 4.676 8.155 1.00 87.12 108 ALA A N 1
ATOM 916 C CA . ALA A 1 108 ? -26.120 4.572 9.395 1.00 87.12 108 ALA A CA 1
ATOM 917 C C . ALA A 1 108 ? -25.463 3.601 10.389 1.00 87.12 108 ALA A C 1
ATOM 919 O O . ALA A 1 108 ? -25.308 3.939 11.564 1.00 87.12 108 ALA A O 1
ATOM 920 N N . TYR A 1 109 ? -25.011 2.439 9.908 1.00 87.06 109 TYR A N 1
ATOM 921 C CA . TYR A 1 109 ? -24.250 1.475 10.700 1.00 87.06 109 TYR A CA 1
ATOM 922 C C . TYR A 1 109 ? -22.956 2.091 11.251 1.00 87.06 109 TYR A C 1
ATOM 924 O O . TYR A 1 109 ? -22.732 2.067 12.459 1.00 87.06 109 TYR A O 1
ATOM 932 N N . MET A 1 110 ? -22.152 2.727 10.392 1.00 85.44 110 MET A N 1
ATOM 933 C CA . MET A 1 110 ? -20.908 3.388 10.802 1.00 85.44 110 MET A CA 1
ATOM 934 C C . MET A 1 110 ? -21.162 4.480 11.847 1.00 85.44 110 MET A C 1
ATOM 936 O O . MET A 1 110 ? -20.481 4.517 12.868 1.00 85.44 110 MET A O 1
ATOM 940 N N . ASN A 1 111 ? -22.176 5.326 11.646 1.00 84.38 111 ASN A N 1
ATOM 941 C CA . ASN A 1 111 ? -22.554 6.369 12.602 1.00 84.38 111 ASN A CA 1
ATOM 942 C C . ASN A 1 111 ? -22.964 5.794 13.961 1.00 84.38 111 ASN A C 1
ATOM 944 O O . ASN A 1 111 ? -22.632 6.375 14.993 1.00 84.38 111 ASN A O 1
ATOM 948 N N . LYS A 1 112 ? -23.671 4.658 13.981 1.00 87.19 112 LYS A N 1
ATOM 949 C CA . LYS A 1 112 ? -24.015 3.966 15.226 1.00 87.19 112 LYS A CA 1
ATOM 950 C C . LYS A 1 112 ? -22.757 3.460 15.936 1.00 87.19 112 LYS A C 1
ATOM 952 O O . LYS A 1 112 ? -22.589 3.741 17.118 1.00 87.19 112 LYS A O 1
ATOM 957 N N . SER A 1 113 ? -21.849 2.804 15.212 1.00 80.56 113 SER A N 1
ATOM 958 C CA . SER A 1 113 ? -20.585 2.322 15.780 1.00 80.56 113 SER A CA 1
ATOM 959 C C . SER A 1 113 ? -19.692 3.450 16.307 1.00 80.56 113 SER A C 1
ATOM 961 O O . SER A 1 113 ? -19.038 3.273 17.331 1.00 80.56 113 SER A O 1
ATOM 963 N N . TYR A 1 114 ? -19.657 4.612 15.643 1.00 80.00 114 TYR A N 1
ATOM 964 C CA . TYR A 1 114 ? -18.933 5.781 16.153 1.00 80.00 114 TYR A CA 1
ATOM 965 C C . TYR A 1 114 ? -19.547 6.300 17.452 1.00 80.00 114 TYR A C 1
ATOM 967 O O . TYR A 1 114 ? -18.827 6.455 18.431 1.00 80.00 114 TYR A O 1
ATOM 975 N N . LYS A 1 115 ? -20.877 6.459 17.501 1.00 80.25 115 LYS A N 1
ATOM 976 C CA . LYS A 1 115 ? -21.573 6.866 18.730 1.00 80.25 115 LYS A CA 1
ATOM 977 C C . LYS A 1 115 ? -21.299 5.906 19.884 1.00 80.25 115 LYS A C 1
ATOM 979 O O . LYS A 1 115 ? -20.996 6.355 20.979 1.00 80.25 115 LYS A O 1
ATOM 984 N N . GLU A 1 116 ? -21.380 4.597 19.651 1.00 78.88 116 GLU A N 1
ATOM 985 C CA . GLU A 1 116 ? -21.074 3.582 20.670 1.00 78.88 116 GLU A CA 1
ATOM 986 C C . GLU A 1 116 ? -19.644 3.709 21.207 1.00 78.88 116 GLU A C 1
ATOM 988 O O . GLU A 1 116 ? -19.436 3.631 22.416 1.00 78.88 116 GLU A O 1
ATOM 993 N N . ARG A 1 117 ? -18.660 3.962 20.335 1.00 76.19 117 ARG A N 1
ATOM 994 C CA . ARG A 1 117 ? -17.282 4.221 20.772 1.00 76.19 117 ARG A CA 1
ATOM 995 C C . ARG A 1 117 ? -17.173 5.490 21.600 1.00 76.19 117 ARG A C 1
ATOM 997 O O . ARG A 1 117 ? -16.546 5.446 22.651 1.00 76.19 117 ARG A O 1
ATOM 1004 N N . ASP A 1 118 ? -17.798 6.577 21.165 1.00 80.25 118 ASP A N 1
ATOM 1005 C CA . ASP A 1 118 ? -17.789 7.839 21.906 1.00 80.25 118 ASP A CA 1
ATOM 1006 C C . ASP A 1 118 ? -18.428 7.669 23.294 1.00 80.25 118 ASP A C 1
ATOM 1008 O O . ASP A 1 118 ? -17.914 8.191 24.283 1.00 80.25 118 ASP A O 1
ATOM 1012 N N . TYR A 1 119 ? -19.498 6.870 23.402 1.00 81.81 119 TYR A N 1
ATOM 1013 C CA . TYR A 1 119 ? -20.093 6.510 24.691 1.00 81.81 119 TYR A CA 1
ATOM 1014 C C . TYR A 1 119 ? -19.126 5.732 25.588 1.00 81.81 119 TYR A C 1
ATOM 1016 O O . TYR A 1 119 ? -19.031 6.050 26.772 1.00 81.81 119 TYR A O 1
ATOM 1024 N N . ILE A 1 120 ? -18.408 4.740 25.051 1.00 80.31 120 ILE A N 1
ATOM 1025 C CA . ILE A 1 120 ? -17.418 3.965 25.817 1.00 80.31 120 ILE A CA 1
ATOM 1026 C C . ILE A 1 120 ? -16.283 4.874 26.293 1.00 80.31 120 ILE A C 1
ATOM 1028 O O . ILE A 1 120 ? -15.970 4.871 27.479 1.00 80.31 120 ILE A O 1
ATOM 1032 N N . VAL A 1 121 ? -15.718 5.696 25.403 1.00 85.38 121 VAL A N 1
ATOM 1033 C CA . VAL A 1 121 ? -14.638 6.635 25.746 1.00 85.38 121 VAL A CA 1
ATOM 1034 C C . VAL A 1 121 ? -15.096 7.603 26.838 1.00 85.38 121 VAL A C 1
ATOM 1036 O O . VAL A 1 121 ? -14.407 7.768 27.841 1.00 85.38 121 VAL A O 1
ATOM 1039 N N . SER A 1 122 ? -16.297 8.174 26.704 1.00 82.75 122 SER A N 1
ATOM 1040 C CA . SER A 1 122 ? -16.860 9.069 27.720 1.00 82.75 122 SER A CA 1
ATOM 1041 C C . SER A 1 122 ? -17.107 8.360 29.057 1.00 82.75 122 SER A C 1
ATOM 1043 O O . SER A 1 122 ? -16.897 8.951 30.117 1.00 82.75 122 SER A O 1
ATOM 1045 N N . ALA A 1 123 ? -17.546 7.098 29.039 1.00 81.38 123 ALA A N 1
ATOM 1046 C CA . ALA A 1 123 ? -17.748 6.310 30.251 1.00 81.38 123 ALA A CA 1
ATOM 1047 C C . ALA A 1 123 ? -16.421 5.975 30.951 1.00 81.38 123 ALA A C 1
ATOM 1049 O O . ALA A 1 123 ? -16.337 6.095 32.173 1.00 81.38 123 ALA A O 1
ATOM 1050 N N . GLU A 1 124 ? -15.383 5.606 30.197 1.00 87.06 124 GLU A N 1
ATOM 1051 C CA . GLU A 1 124 ? -14.036 5.371 30.729 1.00 87.06 124 GLU A CA 1
ATOM 1052 C C . GLU A 1 124 ? -13.442 6.642 31.343 1.00 87.06 124 GLU A C 1
ATOM 1054 O O . GLU A 1 124 ? -12.863 6.594 32.429 1.00 87.06 124 GLU A O 1
ATOM 1059 N N . GLU A 1 125 ? -13.614 7.786 30.681 1.00 82.31 125 GLU A N 1
ATOM 1060 C CA . GLU A 1 125 ? -13.134 9.079 31.168 1.00 82.31 125 GLU A CA 1
ATOM 1061 C C . GLU A 1 125 ? -13.841 9.489 32.467 1.00 82.31 125 GLU A C 1
ATOM 1063 O O . GLU A 1 125 ? -13.177 9.766 33.467 1.00 82.31 125 GLU A O 1
ATOM 1068 N N . LYS A 1 126 ? -15.177 9.379 32.517 1.00 80.62 126 LYS A N 1
ATOM 1069 C CA . LYS A 1 126 ? -15.955 9.592 33.751 1.00 80.62 126 LYS A CA 1
ATOM 1070 C C . LYS A 1 126 ? -15.559 8.632 34.873 1.00 80.62 126 LYS A C 1
ATOM 1072 O O . LYS A 1 126 ? -15.522 9.035 36.033 1.00 80.62 126 LYS A O 1
ATOM 1077 N N . GLY A 1 127 ? -15.267 7.371 34.552 1.00 83.94 127 GLY A N 1
ATOM 1078 C CA . GLY A 1 127 ? -14.776 6.392 35.524 1.00 83.94 127 GLY A CA 1
ATOM 1079 C C . GLY A 1 127 ? -13.448 6.826 36.147 1.00 83.94 127 GLY A C 1
ATOM 1080 O O . GLY A 1 127 ? -13.323 6.872 37.370 1.00 83.94 127 GLY A O 1
ATOM 1081 N N . ARG A 1 128 ? -12.486 7.248 35.314 1.00 84.94 128 ARG A N 1
ATOM 1082 C CA . ARG A 1 128 ? -11.185 7.762 35.775 1.00 84.94 128 ARG A CA 1
ATOM 1083 C C . ARG A 1 128 ? -11.327 9.006 36.649 1.00 84.94 128 ARG A C 1
ATOM 1085 O O . ARG A 1 128 ? -10.654 9.100 37.675 1.00 84.94 128 ARG A O 1
ATOM 1092 N N . GLU A 1 129 ? -12.198 9.941 36.276 1.00 84.19 129 GLU A N 1
ATOM 1093 C CA . GLU A 1 129 ? -12.478 11.135 37.083 1.00 84.19 129 GLU A CA 1
ATOM 1094 C C . GLU A 1 129 ? -13.049 10.774 38.461 1.00 84.19 129 GLU A C 1
ATOM 1096 O O . GLU A 1 129 ? -12.591 11.293 39.483 1.00 84.19 129 GLU A O 1
ATOM 1101 N N . GLN A 1 130 ? -14.016 9.852 38.513 1.00 81.62 130 GLN A N 1
ATOM 1102 C CA . GLN A 1 130 ? -14.619 9.400 39.769 1.00 81.62 130 GLN A CA 1
ATOM 1103 C C . GLN A 1 130 ? -13.614 8.684 40.675 1.00 81.62 130 GLN A C 1
ATOM 1105 O O . GLN A 1 130 ? -13.601 8.924 41.885 1.00 81.62 130 GLN A O 1
ATOM 1110 N N . ASP A 1 131 ? -12.761 7.830 40.113 1.00 85.19 131 ASP A N 1
ATOM 1111 C CA . ASP A 1 131 ? -11.725 7.127 40.871 1.00 85.19 131 ASP A CA 1
ATOM 1112 C C . ASP A 1 131 ? -10.674 8.099 41.421 1.00 85.19 131 ASP A C 1
ATOM 1114 O O . ASP A 1 131 ? -10.266 7.989 42.582 1.00 85.19 131 ASP A O 1
ATOM 1118 N N . MET A 1 132 ? -10.299 9.116 40.639 1.00 83.31 132 MET A N 1
ATOM 1119 C CA . MET A 1 132 ? -9.407 10.182 41.095 1.00 83.31 132 MET A CA 1
ATOM 1120 C C . MET A 1 132 ? -10.037 10.989 42.241 1.00 83.31 132 MET A C 1
ATOM 1122 O O . MET A 1 132 ? -9.388 11.217 43.266 1.00 83.31 132 MET A O 1
ATOM 1126 N N . ALA A 1 133 ? -11.312 11.367 42.116 1.00 85.44 133 ALA A N 1
ATOM 1127 C CA . ALA A 1 133 ? -12.043 12.088 43.157 1.00 85.44 133 ALA A CA 1
ATOM 1128 C C . ALA A 1 133 ? -12.144 11.278 44.464 1.00 85.44 133 ALA A C 1
ATOM 1130 O O . ALA A 1 133 ? -11.844 11.805 45.541 1.00 85.44 133 ALA A O 1
ATOM 1131 N N . LYS A 1 134 ? -12.481 9.982 44.380 1.00 85.06 134 LYS A N 1
ATOM 1132 C CA . LYS A 1 134 ? -12.499 9.070 45.538 1.00 85.06 134 LYS A CA 1
ATOM 1133 C C . LYS A 1 134 ? -11.119 8.953 46.186 1.00 85.06 134 LYS A C 1
ATOM 1135 O O . LYS A 1 134 ? -11.015 9.041 47.409 1.00 85.06 134 LYS A O 1
ATOM 1140 N N . GLY A 1 135 ? -10.054 8.827 45.391 1.00 82.31 135 GLY A N 1
ATOM 1141 C CA . GLY A 1 135 ? -8.678 8.772 45.893 1.00 82.31 135 GLY A CA 1
ATOM 1142 C C . GLY A 1 135 ? -8.274 10.028 46.674 1.00 82.31 135 GLY A C 1
ATOM 1143 O O . GLY A 1 135 ? -7.687 9.929 47.758 1.00 82.31 135 GLY A O 1
ATOM 1144 N N . ILE A 1 136 ? -8.647 11.213 46.178 1.00 85.31 136 ILE A N 1
ATOM 1145 C CA . ILE A 1 136 ? -8.424 12.492 46.869 1.00 85.31 136 ILE A CA 1
ATOM 1146 C C . ILE A 1 136 ? -9.212 12.543 48.185 1.00 85.31 136 ILE A C 1
ATOM 1148 O O . ILE A 1 136 ? -8.663 12.921 49.226 1.00 85.31 136 ILE A O 1
ATOM 1152 N N . GLU A 1 137 ? -10.488 12.153 48.173 1.00 86.94 137 GLU A N 1
ATOM 1153 C CA . GLU A 1 137 ? -11.341 12.187 49.362 1.00 86.94 137 GLU A CA 1
ATOM 1154 C C . GLU A 1 137 ? -10.861 11.211 50.449 1.00 86.94 137 GLU A C 1
ATOM 1156 O O . GLU A 1 137 ? -10.747 11.578 51.624 1.00 86.94 137 GLU A O 1
ATOM 1161 N N . GLU A 1 138 ? -10.508 9.981 50.073 1.00 83.69 138 GLU A N 1
ATOM 1162 C CA . GLU A 1 138 ? -9.914 9.007 50.985 1.00 83.69 138 GLU A CA 1
ATOM 1163 C C . GLU A 1 138 ? -8.572 9.486 51.546 1.00 83.69 138 GLU A C 1
ATOM 1165 O O . GLU A 1 138 ? -8.307 9.314 52.741 1.00 83.69 138 GLU A O 1
ATOM 1170 N N . GLY A 1 139 ? -7.743 10.126 50.715 1.00 79.69 139 GLY A N 1
ATOM 1171 C CA . GLY A 1 139 ? -6.507 10.780 51.138 1.00 79.69 139 GLY A CA 1
ATOM 1172 C C . GLY A 1 139 ? -6.762 11.827 52.225 1.00 79.69 139 GLY A C 1
ATOM 1173 O O . GLY A 1 139 ? -6.156 11.764 53.299 1.00 79.69 139 GLY A O 1
ATOM 1174 N N . ARG A 1 140 ? -7.732 12.729 52.012 1.00 82.69 140 ARG A N 1
ATOM 1175 C CA . ARG A 1 140 ? -8.135 13.750 53.000 1.00 82.69 140 ARG A CA 1
ATOM 1176 C C . ARG A 1 140 ? -8.670 13.127 54.291 1.00 82.69 140 ARG A C 1
ATOM 1178 O O . ARG A 1 140 ? -8.265 13.539 55.378 1.00 82.69 140 ARG A O 1
ATOM 1185 N N . LYS A 1 141 ? -9.512 12.089 54.209 1.00 85.75 141 LYS A N 1
ATOM 1186 C CA . LYS A 1 141 ? -10.023 11.360 55.389 1.00 85.75 141 LYS A CA 1
ATOM 1187 C C . LYS A 1 141 ? -8.896 10.690 56.182 1.00 85.75 141 LYS A C 1
ATOM 1189 O O . LYS A 1 141 ? -8.899 10.744 57.415 1.00 85.75 141 LYS A O 1
ATOM 1194 N N . LYS A 1 142 ? -7.915 10.081 55.504 1.00 82.00 142 LYS A N 1
ATOM 1195 C CA . LYS A 1 142 ? -6.733 9.466 56.137 1.00 82.00 142 LYS A CA 1
ATOM 1196 C C . LYS A 1 142 ? -5.852 10.515 56.825 1.00 82.00 142 LYS A C 1
ATOM 1198 O O . LYS A 1 142 ? -5.415 10.275 57.951 1.00 82.00 142 LYS A O 1
ATOM 1203 N N . VAL A 1 143 ? -5.631 11.673 56.196 1.00 80.31 143 VAL A N 1
ATOM 1204 C CA . VAL A 1 143 ? -4.895 12.801 56.797 1.00 80.31 143 VAL A CA 1
ATOM 1205 C C . VAL A 1 143 ? -5.619 13.318 58.039 1.00 80.31 143 VAL A C 1
ATOM 1207 O O . VAL A 1 143 ? -5.015 13.352 59.109 1.00 80.31 143 VAL A O 1
ATOM 1210 N N . ASN A 1 144 ? -6.922 13.599 57.949 1.00 76.69 144 ASN A N 1
ATOM 1211 C CA . ASN A 1 144 ? -7.713 14.060 59.092 1.00 76.69 144 ASN A CA 1
ATOM 1212 C C . ASN A 1 144 ? -7.657 13.063 60.257 1.00 76.69 144 ASN A C 1
ATOM 1214 O O . ASN A 1 144 ? -7.344 13.454 61.378 1.00 76.69 144 ASN A O 1
ATOM 1218 N N . LYS A 1 145 ? -7.854 11.758 60.014 1.00 78.50 145 LYS A N 1
ATOM 1219 C CA . LYS A 1 145 ? -7.729 10.729 61.067 1.00 78.50 145 LYS A CA 1
ATOM 1220 C C . LYS A 1 145 ? -6.347 10.722 61.736 1.00 78.50 145 LYS A C 1
ATOM 1222 O O . LYS A 1 145 ? -6.269 10.533 62.950 1.00 78.50 145 LYS A O 1
ATOM 1227 N N . LYS A 1 146 ? -5.261 10.925 60.979 1.00 76.06 146 LYS A N 1
ATOM 1228 C CA . LYS A 1 146 ? -3.896 11.021 61.533 1.00 76.06 146 LYS A CA 1
ATOM 1229 C C . LYS A 1 146 ? -3.711 12.279 62.387 1.00 76.06 146 LYS A C 1
ATOM 1231 O O . LYS A 1 146 ? -3.126 12.181 63.464 1.00 76.06 146 LYS A O 1
ATOM 1236 N N . VAL A 1 147 ? -4.235 13.423 61.945 1.00 77.12 147 VAL A N 1
ATOM 1237 C CA . VAL A 1 147 ? -4.206 14.688 62.700 1.00 77.12 147 VAL A CA 1
ATOM 1238 C C . VAL A 1 147 ? -4.983 14.554 64.012 1.00 77.12 147 VAL A C 1
ATOM 1240 O O . VAL A 1 147 ? -4.435 14.850 65.070 1.00 77.12 147 VAL A O 1
ATOM 1243 N N . TYR A 1 148 ? -6.202 14.003 63.974 1.00 69.06 148 TYR A N 1
ATOM 1244 C CA .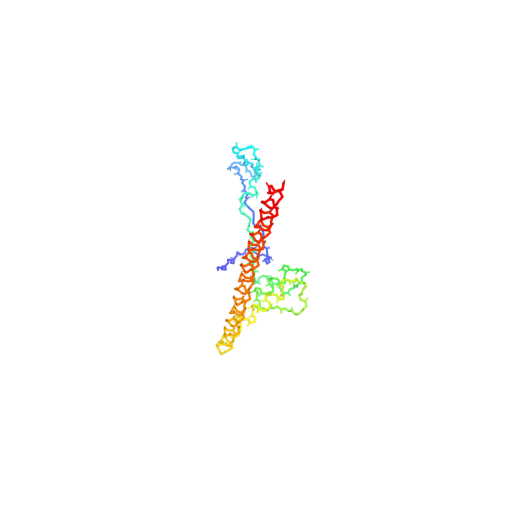 TYR A 1 148 ? -7.009 13.752 65.175 1.00 69.06 148 TYR A CA 1
ATOM 1245 C C . TYR A 1 148 ? -6.318 12.809 66.169 1.00 69.06 148 TYR A C 1
ATOM 1247 O O . TYR A 1 148 ? -6.331 13.073 67.370 1.00 69.06 148 TYR A O 1
ATOM 1255 N N . LYS A 1 149 ? -5.679 11.727 65.696 1.00 75.56 149 LYS A N 1
ATOM 1256 C CA . LYS A 1 149 ? -4.900 10.833 66.571 1.00 75.56 149 LYS A CA 1
ATOM 1257 C C . LYS A 1 149 ? -3.708 11.551 67.214 1.00 75.56 149 LYS A C 1
ATOM 1259 O O . LYS A 1 149 ? -3.526 11.417 68.419 1.00 75.56 149 LYS A O 1
ATOM 1264 N N . LYS A 1 150 ? -2.936 12.338 66.451 1.00 71.50 150 LYS A N 1
ATOM 1265 C CA . LYS A 1 150 ? -1.809 13.126 66.990 1.00 71.50 150 LYS A CA 1
ATOM 1266 C C . LYS A 1 150 ? -2.260 14.163 68.024 1.00 71.50 150 LYS A C 1
ATOM 1268 O O . LYS A 1 150 ? -1.641 14.262 69.075 1.00 71.50 150 LYS A O 1
ATOM 1273 N N . ALA A 1 151 ? -3.357 14.874 67.770 1.00 69.31 151 ALA A N 1
ATOM 1274 C CA . ALA A 1 151 ? -3.904 15.865 68.701 1.00 69.31 151 ALA A CA 1
ATOM 1275 C C . ALA A 1 151 ? -4.397 15.244 70.022 1.00 69.31 151 ALA A C 1
ATOM 1277 O O . ALA A 1 151 ? -4.350 15.891 71.063 1.00 69.31 151 ALA A O 1
ATOM 1278 N N . LYS A 1 152 ? -4.856 13.985 69.995 1.00 67.12 152 LYS A N 1
ATOM 1279 C CA . LYS A 1 152 ? -5.292 13.252 71.194 1.00 67.12 152 LYS A CA 1
ATOM 1280 C C . LYS A 1 152 ? -4.115 12.720 72.026 1.00 67.12 152 LYS A C 1
ATOM 128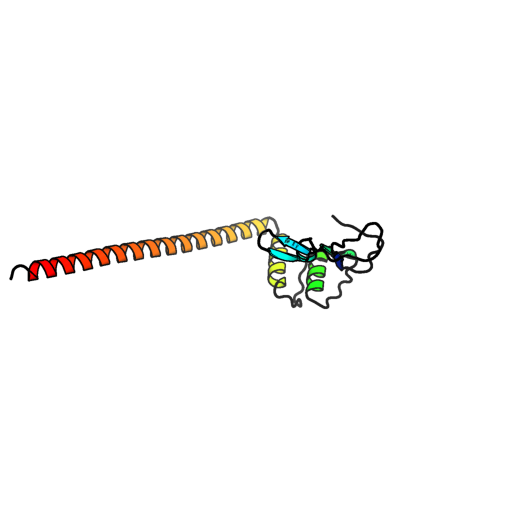2 O O . LYS A 1 152 ? -4.243 12.619 73.237 1.00 67.12 152 LYS A O 1
ATOM 1287 N N . LEU A 1 153 ? -2.984 12.419 71.383 1.00 64.81 153 LEU A N 1
ATOM 1288 C CA . LEU A 1 153 ? -1.735 11.977 72.022 1.00 64.81 153 LEU A CA 1
ATOM 1289 C C . LEU A 1 153 ? -0.942 13.116 72.686 1.00 64.81 153 LEU A C 1
ATOM 1291 O O . LEU A 1 153 ? -0.122 12.837 73.543 1.00 64.81 153 LEU A O 1
ATOM 1295 N N . GLN A 1 154 ? -1.172 14.375 72.301 1.00 57.94 154 GLN A N 1
ATOM 1296 C CA . GLN A 1 154 ? -0.516 15.556 72.893 1.00 57.94 154 GLN A CA 1
ATOM 1297 C C . GLN A 1 154 ? -1.299 16.177 74.067 1.00 57.94 154 GLN A C 1
ATOM 1299 O O . GLN A 1 154 ? -0.874 17.188 74.615 1.00 57.94 154 GLN A O 1
ATOM 1304 N N . LYS A 1 155 ? -2.465 15.618 74.421 1.00 55.94 155 LYS A N 1
ATOM 1305 C CA . LYS A 1 155 ? -3.325 16.070 75.534 1.00 55.94 155 LYS A CA 1
ATOM 1306 C C . LYS A 1 155 ? -3.272 15.142 76.761 1.00 55.94 155 LYS A C 1
ATOM 1308 O O . LYS A 1 155 ? -4.151 15.230 77.615 1.00 55.94 155 LYS A O 1
ATOM 1313 N N . VAL A 1 156 ? -2.281 14.254 76.815 1.00 45.44 156 VAL A N 1
ATOM 1314 C CA . VAL A 1 156 ? -1.917 13.400 77.959 1.00 45.44 156 VAL A CA 1
ATOM 1315 C C . VAL A 1 156 ? -0.499 13.778 78.352 1.00 45.44 156 VAL A C 1
ATOM 1317 O O . VAL A 1 156 ? -0.247 13.879 79.567 1.00 45.44 156 VAL A O 1
#

Sequence (156 aa):
MYFPFDNMKAPLYHGKTIFREVDKKHPMKFSLGDMRGKIFDLYNVFPEYVVISVPLFNDVIRDELDEWLYVVKHSEVKKDFKSPYMKKVARRLDILKITPKEQIIYRAYMNKSYKERDYIVSAEEKGREQDMAKGIEEGRKKVNKKVYKKAKLQKV

Radius of gyration: 32.11 Å; chains: 1; bounding box: 61×38×104 Å

Secondary structure (DSSP, 8-state):
-----TT--SSEEEE---EE-TT--SEEP-EEEPTTS-EEEGGGTSPPEEEE-GGG--S---SHHHHHHHHHHHS---TT---TTHHHHHHHHHHHH--HHHHHHHHHHHHHHHHHHHHHHHHHHHHHHHHHHHHHHHHHHHHHHHHHHHHHHT--

Organism: Rickettsia montanensis (strain OSU 85-930) (NCBI:txid1105114)

pLDDT: mean 81.83, std 9.62, range [40.19, 93.62]

Foldseek 3Di:
DADPDVPDQAFKDKDFDFDDDPPDPDTDWDWDADPVGDIHTCSVVDDMDMDGDLVNLPQDDDDLVNQVSVCVNPVDHDPPRDDPCSVVSRVVSVLVPDDPVVVVVVVVVVVVVVVVVVVVVVVVVVVVVVVVVVVVVVVVVVVVVVVVVVVVVVVD